Protein AF-A0A5S9M4T5-F1 (afdb_monomer_lite)

pLDDT: mean 75.07, std 22.17, range [24.72, 94.38]

Foldseek 3Di:
DWDWDDDDLEIETEEADPDDPVCRLVVVVVVVVVSVVVPRDYYHYDPYDPVCVVSVVVVVDDDDDPDDDDDDDPVPDDCDDDVNVVVVVVVVCCVPVPPPDDDDDADPDDPVVLVVVVVVVCVVCPPPPPPPPPDPDSDPVVRPPPDDPDDDDDDDDDDDDDDDD

InterPro domains:
  IPR024320 Phosphatidylglycerol lysyltransferase, C-terminal [PF09924] (2-136)
  IPR051211 Phosphatidylglycerol lysyltransferase [PTHR34697] (2-132)

Secondary structure (DSSP, 8-state):
---EEEETTEEEEESSPSS-GGGHHHHHHHHHHHHHHTT--EEEEES--STTHHHHHHTT-------------TTT--S-SGGGHHHHHHHHHHHHH-------PPSSPPHHHHHHHHHHHHHHHTTS---TTTS----GGGTT-SS---------SSPPPPPP-

Radius of gyration: 21.96 Å; chains: 1; bounding box: 51×38×66 Å

Sequence (165 aa):
MLQFGRIGRCVIVLGDPSGREASYPLVLEEFLQETEKAGYRVAFFYQVEREGMALYHDLGFHFFKLGEEAMVDLETFTLSGKKKNQIYELWRINLNEKATPFEMLEPPFSNELISTLKQISDSWLGKKKKKRIFARLFSRRLSSKSTDCDSKKRMNKGRSFPLYH

Organism: Bacillus safensis (NCBI:txid561879)

Structure (mmCIF, N/CA/C/O backbone):
data_AF-A0A5S9M4T5-F1
#
_entry.id   AF-A0A5S9M4T5-F1
#
loop_
_atom_site.group_PDB
_atom_site.id
_atom_site.type_symbol
_atom_site.label_atom_id
_atom_site.label_alt_id
_atom_site.label_comp_id
_atom_site.label_asym_id
_atom_site.label_entity_id
_atom_site.label_seq_id
_atom_site.pdbx_PDB_ins_code
_atom_site.Cartn_x
_atom_site.Cartn_y
_atom_site.Cartn_z
_atom_site.occupancy
_atom_site.B_iso_or_equiv
_atom_site.auth_seq_id
_atom_site.auth_comp_id
_atom_site.auth_asym_id
_atom_site.auth_atom_id
_atom_site.pdbx_PDB_model_num
ATOM 1 N N . MET A 1 1 ? -4.858 -8.564 9.162 1.00 88.19 1 MET A N 1
ATOM 2 C CA . MET A 1 1 ? -3.978 -7.534 9.772 1.00 88.19 1 MET A CA 1
ATOM 3 C C . MET A 1 1 ? -4.187 -6.224 9.030 1.00 88.19 1 MET A C 1
ATOM 5 O O . MET A 1 1 ? -4.249 -6.266 7.811 1.00 88.19 1 MET A O 1
ATOM 9 N N . LEU A 1 2 ? -4.265 -5.089 9.730 1.00 90.31 2 LEU A N 1
ATOM 10 C CA . LEU A 1 2 ? -4.389 -3.759 9.119 1.00 90.31 2 LEU A CA 1
ATOM 11 C C . LEU A 1 2 ? -3.129 -2.924 9.358 1.00 90.31 2 LEU A C 1
ATOM 13 O O . LEU A 1 2 ? -2.588 -2.908 10.465 1.00 90.31 2 LEU A O 1
ATOM 17 N N . GLN A 1 3 ? -2.676 -2.214 8.325 1.00 90.38 3 GLN A N 1
ATOM 18 C CA . GLN A 1 3 ? -1.604 -1.224 8.425 1.00 90.38 3 GLN A CA 1
ATOM 19 C C . GLN A 1 3 ? -2.230 0.166 8.421 1.00 90.38 3 GLN A C 1
ATOM 21 O O . GLN A 1 3 ? -2.948 0.514 7.492 1.00 90.38 3 GLN A O 1
ATOM 26 N N . PHE A 1 4 ? -1.971 0.971 9.449 1.00 90.81 4 PHE A N 1
ATOM 27 C CA . PHE A 1 4 ? -2.586 2.290 9.561 1.00 90.81 4 PHE A CA 1
ATOM 28 C C . PHE A 1 4 ? -1.655 3.324 10.196 1.00 90.81 4 PHE A C 1
ATOM 30 O O . PHE A 1 4 ? -0.710 3.008 10.922 1.00 90.81 4 PHE A O 1
ATOM 37 N N . GLY A 1 5 ? -1.939 4.591 9.914 1.00 89.00 5 GLY A N 1
ATOM 38 C CA . GLY A 1 5 ? -1.321 5.759 10.524 1.00 89.00 5 GLY A CA 1
ATOM 39 C C . GLY A 1 5 ? -2.377 6.729 11.041 1.00 89.00 5 GLY A C 1
ATOM 40 O O . GLY A 1 5 ? -3.555 6.622 10.720 1.00 89.00 5 GLY A O 1
ATOM 41 N N . ARG A 1 6 ? -1.958 7.707 11.847 1.00 89.50 6 ARG A N 1
ATOM 42 C CA . ARG A 1 6 ? -2.851 8.740 12.392 1.00 89.50 6 ARG A CA 1
ATOM 43 C C . ARG A 1 6 ? -2.399 10.135 11.990 1.00 89.50 6 ARG A C 1
ATOM 45 O O . ARG A 1 6 ? -1.205 10.439 12.045 1.00 89.50 6 ARG A O 1
ATOM 52 N N . ILE A 1 7 ? -3.359 10.987 11.650 1.00 85.75 7 ILE A N 1
ATOM 53 C CA . ILE A 1 7 ? -3.152 12.412 11.381 1.00 85.75 7 ILE A CA 1
ATOM 54 C C . ILE A 1 7 ? -4.254 13.189 12.106 1.00 85.75 7 ILE A C 1
ATOM 56 O O . ILE A 1 7 ? -5.426 13.114 11.748 1.00 85.75 7 ILE A O 1
ATOM 60 N N . GLY A 1 8 ? -3.886 13.924 13.160 1.00 88.12 8 GLY A N 1
ATOM 61 C CA . GLY A 1 8 ? -4.861 14.608 14.014 1.00 88.12 8 GLY A CA 1
ATOM 62 C C . GLY A 1 8 ? -5.835 13.618 14.664 1.00 88.12 8 GLY A C 1
ATOM 63 O O . GLY A 1 8 ? -5.402 12.721 15.387 1.00 88.12 8 GLY A O 1
ATOM 64 N N . ARG A 1 9 ? -7.136 13.790 14.395 1.00 88.88 9 ARG A N 1
ATOM 65 C CA . ARG A 1 9 ? -8.224 12.897 14.844 1.00 88.88 9 ARG A CA 1
ATOM 66 C C . ARG A 1 9 ? -8.667 11.883 13.782 1.00 88.88 9 ARG A C 1
ATOM 68 O O . ARG A 1 9 ? -9.681 11.218 13.980 1.00 88.88 9 ARG A O 1
ATOM 75 N N . CYS A 1 10 ? -7.930 11.776 12.681 1.00 89.56 10 CYS A N 1
ATOM 76 C CA . CYS A 1 10 ? -8.217 10.840 11.603 1.00 89.56 10 CYS A CA 1
ATOM 77 C C . CYS A 1 10 ? -7.229 9.674 11.635 1.00 89.56 10 CYS A C 1
ATOM 79 O O . CYS A 1 10 ? -6.031 9.861 11.891 1.00 89.56 10 CYS A O 1
ATOM 81 N N . VAL A 1 11 ? -7.732 8.488 11.321 1.00 92.94 11 VAL A N 1
ATOM 82 C CA . VAL A 1 11 ? -6.945 7.277 11.109 1.00 92.94 11 VAL A CA 1
ATOM 83 C C . VAL A 1 11 ? -6.980 6.940 9.625 1.00 92.94 11 VAL A C 1
ATOM 85 O O . VAL A 1 11 ? -8.031 6.994 8.998 1.00 92.94 11 VAL A O 1
ATOM 88 N N . ILE A 1 12 ? -5.820 6.649 9.048 1.00 91.88 12 ILE A N 1
ATOM 89 C CA . ILE A 1 12 ? -5.664 6.314 7.633 1.00 91.88 12 ILE A CA 1
ATOM 90 C C . ILE A 1 12 ? -5.115 4.899 7.557 1.00 91.88 12 ILE A C 1
ATOM 92 O O . ILE A 1 12 ? -3.994 4.650 8.000 1.00 91.88 12 ILE A O 1
ATOM 96 N N . VAL A 1 13 ? -5.908 3.995 7.007 1.00 91.75 13 VAL A N 1
ATOM 97 C CA . VAL A 1 13 ? -5.564 2.610 6.713 1.00 91.75 13 VAL A CA 1
ATOM 98 C C . VAL A 1 13 ? -4.987 2.535 5.302 1.00 91.75 13 VAL A C 1
ATOM 100 O O . VAL A 1 13 ? -5.490 3.183 4.383 1.00 91.75 13 VAL A O 1
ATOM 103 N N . LEU A 1 14 ? -3.901 1.782 5.146 1.00 90.62 14 LEU A N 1
ATOM 104 C CA . LEU A 1 14 ? -3.223 1.559 3.876 1.00 90.62 14 LEU A CA 1
ATOM 105 C C . LEU A 1 14 ? -3.650 0.205 3.298 1.00 90.62 14 LEU A C 1
ATOM 107 O O . LEU A 1 14 ? -3.226 -0.830 3.811 1.00 90.62 14 LEU A O 1
ATOM 111 N N . GLY A 1 15 ? -4.434 0.256 2.226 1.00 89.81 15 GLY A N 1
ATOM 112 C CA . GLY A 1 15 ? -4.933 -0.889 1.475 1.00 89.81 15 GLY A CA 1
ATOM 113 C C . GLY A 1 15 ? -5.978 -1.724 2.209 1.00 89.81 15 GLY A C 1
ATOM 114 O O . GLY A 1 15 ? -6.481 -1.354 3.278 1.00 89.81 15 GLY A O 1
ATOM 115 N N . ASP A 1 16 ? -6.269 -2.871 1.607 1.00 91.38 16 ASP A N 1
ATOM 116 C CA . ASP A 1 16 ? -7.099 -3.932 2.165 1.00 91.38 16 ASP A CA 1
ATOM 117 C C . ASP A 1 16 ? -6.399 -4.671 3.326 1.00 91.38 16 ASP A C 1
ATOM 119 O O . ASP A 1 16 ? -5.166 -4.627 3.475 1.00 91.38 16 ASP A O 1
ATOM 123 N N . PRO A 1 17 ? -7.157 -5.364 4.200 1.00 92.62 17 PRO A N 1
ATOM 124 C CA . PRO A 1 17 ? -6.561 -6.181 5.243 1.00 92.62 17 PRO A CA 1
ATOM 125 C C . PRO A 1 17 ? -5.660 -7.260 4.640 1.00 92.62 17 PRO A C 1
ATOM 127 O O . PRO A 1 17 ? -6.020 -7.943 3.698 1.00 92.62 17 PRO A O 1
ATOM 130 N N . SER A 1 18 ? -4.492 -7.493 5.233 1.00 90.56 18 SER A N 1
ATOM 131 C CA . SER A 1 18 ? -3.631 -8.606 4.817 1.00 90.56 18 SER A CA 1
ATOM 132 C C . SER A 1 18 ? -3.989 -9.880 5.589 1.00 90.56 18 SER A C 1
ATOM 134 O O . SER A 1 18 ? -4.115 -9.842 6.822 1.00 90.56 18 SER A O 1
ATOM 136 N N . GLY A 1 19 ? -4.095 -11.015 4.897 1.00 91.44 19 GLY A N 1
ATOM 137 C CA . GLY A 1 19 ? -4.385 -12.328 5.484 1.00 91.44 19 GLY A CA 1
ATOM 138 C C . GLY A 1 19 ? -5.552 -13.030 4.791 1.00 91.44 19 GLY A C 1
ATOM 139 O O . GLY A 1 19 ? -5.812 -12.779 3.620 1.00 91.44 19 GLY A O 1
ATOM 140 N N . ARG A 1 20 ? -6.258 -13.904 5.520 1.00 92.69 20 ARG A N 1
ATOM 141 C CA . ARG A 1 20 ? -7.416 -14.644 4.994 1.00 92.69 20 ARG A CA 1
ATOM 142 C C . ARG A 1 20 ? -8.604 -13.710 4.758 1.00 92.69 20 ARG A C 1
ATOM 144 O O . ARG A 1 20 ? -9.078 -13.099 5.714 1.00 92.69 20 ARG A O 1
ATOM 151 N N . GLU A 1 21 ? -9.115 -13.687 3.530 1.00 90.88 21 GLU A N 1
ATOM 152 C CA . GLU A 1 21 ? -10.263 -12.865 3.108 1.00 90.88 21 GLU A CA 1
ATOM 153 C C . GLU A 1 21 ? -11.519 -13.104 3.950 1.00 90.88 21 GLU A C 1
ATOM 155 O O . GLU A 1 21 ? -12.197 -12.161 4.344 1.00 90.88 21 GLU A O 1
ATOM 160 N N . ALA A 1 22 ? -11.768 -14.356 4.349 1.00 93.38 22 ALA A N 1
ATOM 161 C CA . ALA A 1 22 ? -12.889 -14.711 5.223 1.00 93.38 22 ALA A CA 1
ATOM 162 C C . ALA A 1 22 ? -12.876 -13.979 6.582 1.00 93.38 22 ALA A C 1
ATOM 164 O O . ALA A 1 22 ? -13.897 -13.910 7.258 1.00 93.38 22 ALA A O 1
ATOM 165 N N . SER A 1 23 ? -11.726 -13.449 7.006 1.00 94.00 23 SER A N 1
ATOM 166 C CA . SER A 1 23 ? -11.584 -12.690 8.251 1.00 94.00 23 SER A CA 1
ATOM 167 C C . SER A 1 23 ? -11.684 -11.174 8.056 1.00 94.00 23 SER A C 1
ATOM 169 O O . SER A 1 23 ? -11.631 -10.447 9.044 1.00 94.00 23 SER A O 1
ATOM 171 N N . TYR A 1 24 ? -11.793 -10.673 6.822 1.00 93.56 24 TYR A N 1
ATOM 172 C CA . TYR A 1 24 ? -11.786 -9.232 6.551 1.00 93.56 24 TYR A CA 1
ATOM 173 C C . TYR A 1 24 ? -12.962 -8.495 7.199 1.00 93.56 24 TYR A C 1
ATOM 175 O O . TYR A 1 24 ? -12.686 -7.485 7.846 1.00 93.56 24 TYR A O 1
ATOM 183 N N . PRO A 1 25 ? -14.219 -8.986 7.129 1.00 93.19 25 PRO A N 1
ATOM 184 C CA . PRO A 1 25 ? -15.347 -8.292 7.752 1.00 93.19 25 PRO A CA 1
ATOM 185 C C . PRO A 1 25 ? -15.144 -8.088 9.252 1.00 93.19 25 PRO A C 1
ATOM 187 O O . PRO A 1 25 ? -15.188 -6.961 9.736 1.00 93.19 25 PRO A O 1
ATOM 190 N N . LEU A 1 26 ? -14.778 -9.163 9.958 1.00 93.75 26 LEU A N 1
ATOM 191 C CA . LEU A 1 26 ? -14.514 -9.129 11.394 1.00 93.75 26 LEU A CA 1
ATOM 192 C C . LEU A 1 26 ? -13.400 -8.134 11.745 1.00 93.75 26 LEU A C 1
ATOM 194 O O . LEU A 1 26 ? -13.552 -7.312 12.641 1.00 93.75 26 LEU A O 1
ATOM 198 N N . VAL A 1 27 ? -12.280 -8.178 11.016 1.00 94.38 27 VAL A N 1
ATOM 199 C CA . VAL A 1 27 ? -11.130 -7.301 11.283 1.00 94.38 27 VAL A CA 1
ATOM 200 C C . VAL A 1 27 ? -11.472 -5.829 11.043 1.00 94.38 27 VAL A C 1
ATOM 202 O O . VAL A 1 27 ? -10.980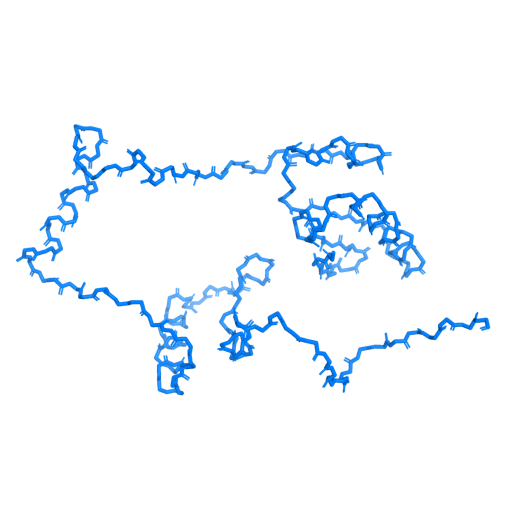 -4.967 11.770 1.00 94.38 27 VAL A O 1
ATOM 205 N N . LEU A 1 28 ? -12.280 -5.526 10.025 1.00 93.31 28 LEU A N 1
ATOM 206 C CA . LEU A 1 28 ? -12.719 -4.160 9.749 1.00 93.31 28 LEU A CA 1
ATOM 207 C C . LEU A 1 28 ? -13.688 -3.660 10.823 1.00 93.31 28 LEU A C 1
ATOM 209 O O . LEU A 1 28 ? -13.497 -2.554 11.324 1.00 93.31 28 LEU A O 1
ATOM 213 N N . GLU A 1 29 ? -14.668 -4.471 11.221 1.00 92.75 29 GLU A N 1
ATOM 214 C CA . GLU A 1 29 ? -15.610 -4.130 12.291 1.00 92.75 29 GLU A CA 1
ATOM 215 C C . GLU A 1 29 ? -14.893 -3.869 13.619 1.00 92.75 29 GLU A C 1
ATOM 217 O O . GLU A 1 29 ? -15.063 -2.803 14.215 1.00 92.75 29 GLU A O 1
ATOM 222 N N . GLU A 1 30 ? -14.034 -4.797 14.051 1.00 93.62 30 GLU A N 1
ATOM 223 C CA . GLU A 1 30 ? -13.236 -4.646 15.271 1.00 93.62 30 GLU A CA 1
ATOM 224 C C . GLU A 1 30 ? -12.382 -3.375 15.213 1.00 93.62 30 GLU A C 1
ATOM 226 O O . GLU A 1 30 ? -12.316 -2.603 16.170 1.00 93.62 30 GLU A O 1
ATOM 231 N N . PHE A 1 31 ? -11.754 -3.103 14.068 1.00 93.31 31 PHE A N 1
ATOM 232 C CA . PHE A 1 31 ? -10.921 -1.920 13.904 1.00 93.31 31 PHE A CA 1
ATOM 233 C C . PHE A 1 31 ? -11.709 -0.612 14.000 1.00 93.31 31 PHE A C 1
ATOM 235 O O . PHE A 1 31 ? -11.230 0.346 14.617 1.00 93.31 31 PHE A O 1
ATOM 242 N N . LEU A 1 32 ? -12.901 -0.547 13.405 1.00 92.38 32 LEU A N 1
ATOM 243 C CA . LEU A 1 32 ? -13.758 0.636 13.481 1.00 92.38 32 LEU A CA 1
ATOM 244 C C . LEU A 1 32 ? -14.234 0.878 14.914 1.00 92.38 32 LEU A C 1
ATOM 246 O O . LEU A 1 32 ? -14.119 2.004 15.400 1.00 92.38 32 LEU A O 1
ATOM 250 N N . GLN A 1 33 ? -14.649 -0.176 15.619 1.00 92.75 33 GLN A N 1
ATOM 251 C CA . GLN A 1 33 ? -15.040 -0.089 17.028 1.00 92.75 33 GLN A CA 1
ATOM 252 C C . GLN A 1 33 ? -13.888 0.405 17.910 1.00 92.75 33 GLN A C 1
ATOM 254 O O . GLN A 1 33 ? -14.071 1.297 18.737 1.00 92.75 33 GLN A O 1
ATOM 259 N N . GLU A 1 34 ? -12.679 -0.129 17.735 1.00 92.50 34 GLU A N 1
ATOM 260 C CA . GLU A 1 34 ? -11.511 0.310 18.508 1.00 92.50 34 GLU A CA 1
ATOM 261 C C . GLU A 1 34 ? -11.095 1.749 18.166 1.00 92.50 34 GLU A C 1
ATOM 263 O O . GLU A 1 34 ? -10.672 2.512 19.039 1.00 92.50 34 GLU A O 1
ATOM 268 N N . THR A 1 35 ? -11.257 2.157 16.906 1.00 91.69 35 THR A N 1
ATOM 269 C CA . THR A 1 35 ? -10.994 3.530 16.454 1.00 91.69 35 THR A CA 1
ATOM 270 C C . THR A 1 35 ? -11.967 4.521 17.096 1.00 91.69 35 THR A C 1
ATOM 272 O O . THR A 1 35 ? -11.546 5.583 17.567 1.00 91.69 35 THR A O 1
ATOM 275 N N . GLU A 1 36 ? -13.246 4.154 17.174 1.00 90.25 36 GLU A N 1
ATOM 276 C CA . GLU A 1 36 ? -14.287 4.940 17.833 1.00 90.25 36 GLU A CA 1
ATOM 277 C C . GLU A 1 36 ? -14.051 5.035 19.347 1.00 90.25 36 GLU A C 1
ATOM 279 O O . GLU A 1 36 ? -13.997 6.141 19.891 1.00 90.25 36 GLU A O 1
ATOM 284 N N . LYS A 1 37 ? -13.799 3.904 20.023 1.00 93.06 37 LYS A N 1
ATOM 285 C CA . LYS A 1 37 ? -13.470 3.864 21.463 1.00 93.06 37 LYS A CA 1
ATOM 286 C C . LYS A 1 37 ? -12.253 4.722 21.805 1.00 93.06 37 LYS A C 1
ATOM 288 O O . LYS A 1 37 ? -12.207 5.352 22.860 1.00 93.06 37 LYS A O 1
ATOM 293 N N . ALA A 1 38 ? -11.267 4.779 20.912 1.00 91.62 38 ALA A N 1
ATOM 294 C CA . ALA A 1 38 ? -10.079 5.611 21.074 1.00 91.62 38 ALA A CA 1
ATOM 295 C C . ALA A 1 38 ? -10.323 7.116 20.810 1.00 91.62 38 ALA A C 1
ATOM 297 O O . ALA A 1 38 ? -9.401 7.921 20.971 1.00 91.62 38 ALA A O 1
ATOM 298 N N . GLY A 1 39 ? -11.540 7.518 20.427 1.00 90.00 39 GLY A N 1
ATOM 299 C CA . GLY A 1 39 ? -11.939 8.913 20.228 1.00 90.00 39 GLY A CA 1
ATOM 300 C C . GLY A 1 39 ? -11.510 9.515 18.887 1.00 90.00 39 GLY A C 1
ATOM 301 O O . GLY A 1 39 ? -11.472 10.746 18.741 1.00 90.00 39 GLY A O 1
ATOM 302 N N . TYR A 1 40 ? -11.159 8.682 17.905 1.00 91.38 40 TYR A N 1
ATOM 303 C CA . TYR A 1 40 ? -10.926 9.140 16.537 1.00 91.38 40 TYR A CA 1
ATOM 304 C C . TYR A 1 40 ? -12.259 9.345 15.816 1.00 91.38 40 TYR A C 1
ATOM 306 O O . TYR A 1 40 ? -13.238 8.656 16.072 1.00 91.38 40 TYR A O 1
ATOM 314 N N . ARG A 1 41 ? -12.304 10.337 14.923 1.00 77.56 41 ARG A N 1
ATOM 315 C CA . ARG A 1 41 ? -13.558 10.774 14.289 1.00 77.56 41 ARG A CA 1
ATOM 316 C C . ARG A 1 41 ? -13.795 10.174 12.912 1.00 77.56 41 ARG A C 1
ATOM 318 O O . ARG A 1 41 ? -14.931 10.160 12.464 1.00 77.56 41 ARG A O 1
ATOM 325 N N . VAL A 1 42 ? -12.728 9.784 12.216 1.00 75.75 42 VAL A N 1
ATOM 326 C CA . VAL A 1 42 ? -12.809 9.328 10.826 1.00 75.75 42 VAL A CA 1
ATOM 327 C C . VAL A 1 42 ? -11.738 8.277 10.564 1.00 75.75 42 VAL A C 1
ATOM 329 O O . VAL A 1 42 ? -10.556 8.529 10.824 1.00 75.75 42 VAL A O 1
ATOM 332 N N . ALA A 1 43 ? -12.148 7.133 10.023 1.00 81.25 43 ALA A N 1
ATOM 333 C CA . ALA A 1 43 ? -11.262 6.179 9.373 1.00 81.25 43 ALA A CA 1
ATOM 334 C C . ALA A 1 43 ? -11.292 6.428 7.857 1.00 81.25 43 ALA A C 1
ATOM 336 O O . ALA A 1 43 ? -12.354 6.643 7.288 1.00 81.25 43 ALA A O 1
ATOM 337 N N . PHE A 1 44 ? -10.135 6.426 7.203 1.00 87.88 44 PHE A N 1
ATOM 338 C CA . PHE A 1 44 ? -10.014 6.476 5.746 1.00 87.88 44 PHE A CA 1
ATOM 339 C C . PHE A 1 44 ? -9.246 5.255 5.272 1.00 87.88 44 PHE A C 1
ATOM 341 O O . PHE A 1 44 ? -8.180 4.973 5.811 1.00 87.88 44 PHE A O 1
ATOM 348 N N . PHE A 1 45 ? -9.738 4.586 4.237 1.00 91.00 45 PHE A N 1
ATOM 349 C CA . PHE A 1 45 ? -9.026 3.496 3.580 1.00 91.00 45 PHE A CA 1
ATOM 350 C C . PHE A 1 45 ? -8.437 4.014 2.267 1.00 91.00 45 PHE A C 1
ATOM 352 O O . PHE A 1 45 ? -9.147 4.571 1.431 1.00 91.00 45 PHE A O 1
ATOM 359 N N . TYR A 1 46 ? -7.118 3.913 2.121 1.00 90.19 46 TYR A N 1
ATOM 360 C CA . TYR A 1 46 ? -6.383 4.412 0.961 1.00 90.19 46 TYR A CA 1
ATOM 361 C C . TYR A 1 46 ? -5.906 3.250 0.095 1.00 90.19 46 TYR A C 1
ATOM 363 O O . TYR A 1 46 ? -5.299 2.338 0.639 1.00 90.19 46 TYR A O 1
ATOM 371 N N . GLN A 1 47 ? -6.099 3.329 -1.229 1.00 89.00 47 GLN A N 1
ATOM 372 C CA . GLN A 1 47 ? -5.737 2.261 -2.182 1.00 89.00 47 GLN A CA 1
ATOM 373 C C . GLN A 1 47 ? -6.416 0.915 -1.877 1.00 89.00 47 GLN A C 1
ATOM 375 O O . GLN A 1 47 ? -5.748 -0.107 -1.805 1.00 89.00 47 GLN A O 1
ATOM 380 N N . VAL A 1 48 ? -7.736 0.928 -1.677 1.00 90.38 48 VAL A N 1
ATOM 381 C CA . VAL A 1 48 ? -8.521 -0.317 -1.638 1.00 90.38 48 VAL A CA 1
ATOM 382 C C . VAL A 1 48 ? -8.789 -0.827 -3.048 1.00 90.38 48 VAL A C 1
ATOM 384 O O . VAL A 1 48 ? -9.012 -0.033 -3.971 1.00 90.38 48 VAL A O 1
ATOM 387 N N . GLU A 1 49 ? -8.775 -2.143 -3.195 1.00 88.62 49 GLU A N 1
ATOM 388 C CA . GLU A 1 49 ? -9.071 -2.842 -4.438 1.00 88.62 49 GLU A CA 1
ATOM 389 C C . GLU A 1 49 ? -10.581 -2.862 -4.731 1.00 88.62 49 GLU A C 1
ATOM 391 O O . GLU A 1 49 ? -11.429 -2.564 -3.881 1.00 88.62 49 GLU A O 1
ATOM 396 N N . ARG A 1 50 ? -10.946 -3.165 -5.982 1.00 87.75 50 ARG A N 1
ATOM 397 C CA . ARG A 1 50 ? -12.353 -3.140 -6.415 1.00 87.75 50 ARG A CA 1
ATOM 398 C C . ARG A 1 50 ? -13.140 -4.284 -5.779 1.00 87.75 50 ARG A C 1
ATOM 400 O O . ARG A 1 50 ? -14.313 -4.128 -5.451 1.00 87.75 50 ARG A O 1
ATOM 407 N N . GLU A 1 51 ? -12.479 -5.413 -5.611 1.00 87.38 51 GLU A N 1
ATOM 408 C CA . GLU A 1 51 ? -12.978 -6.681 -5.106 1.00 87.38 51 GLU A CA 1
ATOM 409 C C . GLU A 1 51 ? -13.514 -6.528 -3.673 1.00 87.38 51 GLU A C 1
ATOM 411 O O . GLU A 1 51 ? -14.549 -7.097 -3.332 1.00 87.38 51 GLU A O 1
ATOM 416 N N . GLY A 1 52 ? -12.874 -5.678 -2.861 1.00 83.88 52 GLY A N 1
ATOM 417 C CA . GLY A 1 52 ? -13.286 -5.373 -1.490 1.00 83.88 52 GLY A CA 1
ATOM 418 C C . GLY A 1 52 ? -14.401 -4.329 -1.359 1.00 83.88 52 GLY A C 1
ATOM 419 O O . GLY A 1 52 ? -14.928 -4.144 -0.264 1.00 83.88 52 GLY A O 1
ATOM 420 N N . MET A 1 53 ? -14.805 -3.634 -2.433 1.00 89.69 53 MET A N 1
ATOM 421 C CA . MET A 1 53 ? -15.701 -2.466 -2.332 1.00 89.69 53 MET A CA 1
ATOM 422 C C . MET A 1 53 ? -17.061 -2.772 -1.701 1.00 89.69 53 MET A C 1
ATOM 424 O O . MET A 1 53 ? -17.580 -1.934 -0.967 1.00 89.69 53 MET A O 1
ATOM 428 N N . ALA A 1 54 ? -17.637 -3.950 -1.950 1.00 91.00 54 ALA A N 1
ATOM 429 C CA . ALA A 1 54 ? -18.920 -4.324 -1.350 1.00 91.00 54 ALA A CA 1
ATOM 430 C C . ALA A 1 54 ? -18.848 -4.298 0.187 1.00 91.00 54 ALA A C 1
ATOM 432 O O . ALA A 1 54 ? -19.694 -3.700 0.842 1.00 91.00 54 ALA A O 1
ATOM 433 N N . LEU A 1 55 ? -17.762 -4.834 0.747 1.00 91.12 55 LEU A N 1
ATOM 434 C CA . LEU A 1 55 ? -17.545 -4.891 2.189 1.00 91.12 55 LEU A CA 1
ATOM 435 C C . LEU A 1 55 ? -17.470 -3.497 2.823 1.00 91.12 55 LEU A C 1
ATOM 437 O O . LEU A 1 55 ? -18.059 -3.236 3.867 1.00 91.12 55 LEU A O 1
ATOM 441 N N . TYR A 1 56 ? -16.757 -2.575 2.181 1.00 92.62 56 TYR A N 1
ATOM 442 C CA . TYR A 1 56 ? -16.650 -1.198 2.658 1.00 92.62 56 TYR A CA 1
ATOM 443 C C . TYR A 1 56 ? -17.961 -0.419 2.494 1.00 92.62 56 TYR A C 1
ATOM 445 O O . TYR A 1 56 ? -18.279 0.426 3.331 1.00 92.62 56 TYR A O 1
ATOM 453 N N . HIS A 1 57 ? -18.728 -0.701 1.440 1.00 92.38 57 HIS A N 1
ATOM 454 C CA . HIS A 1 57 ? -20.038 -0.093 1.230 1.00 92.38 57 HIS A CA 1
ATOM 455 C C . HIS A 1 57 ? -21.012 -0.468 2.355 1.00 92.38 57 HIS A C 1
ATOM 457 O O . HIS A 1 57 ? -21.684 0.410 2.894 1.00 92.38 57 HIS A O 1
ATOM 463 N N . ASP A 1 58 ? -21.027 -1.739 2.762 1.00 91.75 58 ASP A N 1
ATOM 464 C CA . ASP A 1 58 ? -21.869 -2.229 3.861 1.00 91.75 58 ASP A CA 1
ATOM 465 C C . ASP A 1 58 ? -21.507 -1.576 5.207 1.00 91.75 58 ASP A C 1
ATOM 467 O O . ASP A 1 58 ? -22.369 -1.360 6.057 1.00 91.75 58 ASP A O 1
ATOM 471 N N . LEU A 1 59 ? -20.244 -1.168 5.369 1.00 90.25 59 LEU A N 1
ATOM 472 C CA . LEU A 1 59 ? -19.746 -0.401 6.516 1.00 90.25 59 LEU A CA 1
ATOM 473 C C . LEU A 1 59 ? -19.998 1.118 6.406 1.00 90.25 59 LEU A C 1
ATOM 475 O O . LEU A 1 59 ? -19.552 1.883 7.262 1.00 90.25 59 LEU A O 1
ATOM 479 N N . GLY A 1 60 ? -20.700 1.575 5.365 1.00 90.44 60 GLY A N 1
ATOM 480 C CA . GLY A 1 60 ? -21.080 2.976 5.172 1.00 90.44 60 GLY A CA 1
ATOM 481 C C . GLY A 1 60 ? -19.998 3.863 4.550 1.00 90.44 60 GLY A C 1
ATOM 482 O O . GLY A 1 60 ? -20.092 5.090 4.637 1.00 90.44 60 GLY A O 1
ATOM 483 N N . PHE A 1 61 ? -18.964 3.286 3.928 1.00 91.94 61 PHE A N 1
ATOM 484 C CA . PHE A 1 61 ? -17.933 4.068 3.244 1.00 91.94 61 PHE A CA 1
ATOM 485 C C . PHE A 1 61 ? -18.368 4.527 1.852 1.00 91.94 61 PHE A C 1
ATOM 487 O O . PHE A 1 61 ? -19.026 3.817 1.093 1.00 91.94 61 PHE A O 1
ATOM 494 N N . HIS A 1 62 ? -17.906 5.723 1.490 1.00 91.25 62 HIS A N 1
ATOM 495 C CA . HIS A 1 62 ? -17.994 6.254 0.135 1.00 91.25 62 HIS A CA 1
ATOM 496 C C . HIS A 1 62 ? -16.638 6.165 -0.566 1.00 91.25 62 HIS A C 1
ATOM 498 O O . HIS A 1 62 ? -15.591 6.381 0.049 1.00 91.25 62 HIS A O 1
ATOM 504 N N . PHE A 1 63 ? -16.661 5.903 -1.872 1.00 91.69 63 PHE A N 1
ATOM 505 C CA . PHE A 1 63 ? -15.454 5.707 -2.672 1.00 91.69 63 PHE A CA 1
ATOM 506 C C . PHE A 1 63 ? -15.147 6.915 -3.547 1.00 91.69 63 PHE A C 1
ATOM 508 O O . PHE A 1 63 ? -16.037 7.554 -4.107 1.00 91.69 63 PHE A O 1
ATOM 515 N N . PHE A 1 64 ? -13.854 7.171 -3.727 1.00 90.31 64 PHE A N 1
ATOM 516 C CA . PHE A 1 64 ? -13.341 8.104 -4.720 1.00 90.31 64 PHE A CA 1
ATOM 517 C C . PHE A 1 64 ? -12.208 7.435 -5.502 1.00 90.31 64 PHE A C 1
ATOM 519 O O . PHE A 1 64 ? -11.277 6.888 -4.909 1.00 90.31 64 PHE A O 1
ATOM 526 N N . LYS A 1 65 ? -12.273 7.476 -6.839 1.00 89.44 65 LYS A N 1
ATOM 527 C CA . LYS A 1 65 ? -11.251 6.872 -7.703 1.00 89.44 65 LYS A CA 1
ATOM 528 C C . LYS A 1 65 ? -9.964 7.701 -7.651 1.00 89.44 65 LYS A C 1
ATOM 530 O O . LYS A 1 65 ? -9.924 8.815 -8.163 1.00 89.44 65 LYS A O 1
ATOM 535 N N . LEU A 1 66 ? -8.909 7.138 -7.059 1.00 87.38 66 LEU A N 1
ATOM 536 C CA . LEU A 1 66 ? -7.597 7.790 -6.940 1.00 87.38 66 LEU A CA 1
ATOM 537 C C . LEU A 1 66 ? -6.739 7.658 -8.206 1.00 87.38 66 LEU A C 1
ATOM 539 O O . LEU A 1 66 ? -5.981 8.570 -8.529 1.00 87.38 66 LEU A O 1
ATOM 543 N N . GLY A 1 67 ? -6.841 6.526 -8.903 1.00 88.00 67 GLY A N 1
ATOM 544 C CA . GLY A 1 67 ? -6.022 6.195 -10.065 1.00 88.00 67 GLY A CA 1
ATOM 545 C C . GLY A 1 67 ? -6.188 4.733 -10.469 1.00 88.00 67 GLY A C 1
ATOM 546 O O . GLY A 1 67 ? -7.076 4.047 -9.964 1.00 88.00 67 GLY A O 1
ATOM 547 N N . GLU A 1 68 ? -5.340 4.284 -11.386 1.00 88.00 68 GLU A N 1
ATOM 548 C CA . GLU A 1 68 ? -5.233 2.889 -11.818 1.00 88.00 68 GLU A CA 1
ATOM 549 C C . GLU A 1 68 ? -3.772 2.452 -11.696 1.00 88.00 68 GLU A C 1
ATOM 551 O O . GLU A 1 68 ? -2.860 3.258 -11.910 1.00 88.00 68 GLU A O 1
ATOM 556 N N . GLU A 1 69 ? -3.551 1.190 -11.341 1.00 85.94 69 GLU A N 1
ATOM 557 C CA . GLU A 1 69 ? -2.219 0.596 -11.315 1.00 85.94 69 GLU A CA 1
ATOM 558 C C . GLU A 1 69 ? -1.901 -0.040 -12.668 1.00 85.94 69 GLU A C 1
ATOM 560 O O . GLU A 1 69 ? -2.731 -0.719 -13.274 1.00 85.94 69 GLU A O 1
ATOM 565 N N . ALA A 1 70 ? -0.685 0.190 -13.162 1.00 86.00 70 ALA A N 1
ATOM 566 C CA . ALA A 1 70 ? -0.225 -0.423 -14.397 1.00 86.00 70 ALA A CA 1
ATOM 567 C C . ALA A 1 70 ? 0.243 -1.855 -14.111 1.00 86.00 70 ALA A C 1
ATOM 569 O O . ALA A 1 70 ? 1.356 -2.063 -13.629 1.00 86.00 70 ALA A O 1
ATOM 570 N N . MET A 1 71 ? -0.602 -2.837 -14.423 1.00 86.56 71 MET A N 1
ATOM 571 C CA . MET A 1 71 ? -0.239 -4.252 -14.362 1.00 86.56 71 MET A CA 1
ATOM 572 C C . MET A 1 71 ? 0.380 -4.710 -15.684 1.00 86.56 71 MET A C 1
ATOM 574 O O . MET A 1 71 ? -0.127 -4.407 -16.766 1.00 86.56 71 MET A O 1
ATOM 578 N N . VAL A 1 72 ? 1.489 -5.443 -15.593 1.00 87.06 72 VAL A N 1
ATOM 579 C CA . VAL A 1 72 ? 2.182 -6.032 -16.743 1.00 87.06 72 VAL A CA 1
ATOM 580 C C . VAL A 1 72 ? 2.195 -7.540 -16.560 1.00 87.06 72 VAL A C 1
ATOM 582 O O . VAL A 1 72 ? 2.807 -8.041 -15.622 1.00 87.06 72 VAL A O 1
ATOM 585 N N . ASP A 1 73 ? 1.531 -8.253 -17.464 1.00 88.12 73 ASP A N 1
ATOM 586 C CA . ASP A 1 73 ? 1.581 -9.710 -17.518 1.00 88.12 73 ASP A CA 1
ATOM 587 C C . ASP A 1 73 ? 2.948 -10.168 -18.042 1.00 88.12 73 ASP A C 1
ATOM 589 O O . ASP A 1 73 ? 3.320 -9.872 -19.178 1.00 88.12 73 ASP A O 1
ATOM 593 N N . LEU A 1 74 ? 3.699 -10.873 -17.196 1.00 88.56 74 LEU A N 1
ATOM 594 C CA . LEU A 1 74 ? 5.050 -11.336 -17.499 1.00 88.56 74 LEU A CA 1
ATOM 595 C C . LEU A 1 74 ? 5.078 -12.521 -18.474 1.00 88.56 74 LEU A C 1
ATOM 597 O O . LEU A 1 74 ? 6.097 -12.708 -19.134 1.00 88.56 74 LEU A O 1
ATOM 601 N N . GLU A 1 75 ? 3.990 -13.288 -18.606 1.00 91.25 75 GLU A N 1
ATOM 602 C CA . GLU A 1 75 ? 3.922 -14.426 -19.535 1.00 91.25 75 GLU A CA 1
ATOM 603 C C . GLU A 1 75 ? 3.820 -13.952 -20.987 1.00 91.25 75 GLU A C 1
ATOM 605 O O . GLU A 1 75 ? 4.428 -14.522 -21.894 1.00 91.25 75 GLU A O 1
ATOM 610 N N . THR A 1 76 ? 3.090 -12.859 -21.210 1.00 86.88 76 THR A N 1
ATOM 611 C CA . THR A 1 76 ? 2.922 -12.257 -22.539 1.00 86.88 76 THR A CA 1
ATOM 612 C C . THR A 1 76 ? 3.879 -11.092 -22.802 1.00 86.88 76 THR A C 1
ATOM 614 O O . THR A 1 76 ? 3.978 -10.588 -23.930 1.00 86.88 76 THR A O 1
ATOM 617 N N . PHE A 1 77 ? 4.621 -10.637 -21.789 1.00 84.88 77 PHE A N 1
ATOM 618 C CA . PHE A 1 77 ? 5.556 -9.533 -21.940 1.00 84.88 77 PHE A CA 1
ATOM 619 C C . PHE A 1 77 ? 6.774 -9.930 -22.782 1.00 84.88 77 PHE A C 1
ATOM 621 O O . PHE A 1 77 ? 7.649 -10.679 -22.365 1.00 84.88 77 PHE A O 1
ATOM 628 N N . THR A 1 78 ? 6.893 -9.312 -23.957 1.00 81.69 78 THR A N 1
ATOM 629 C CA . THR A 1 78 ? 8.122 -9.327 -24.763 1.00 81.69 78 THR A CA 1
ATOM 630 C C . THR A 1 78 ? 8.662 -7.918 -24.994 1.00 81.69 78 THR A C 1
ATOM 632 O O . THR A 1 78 ? 7.891 -6.951 -25.055 1.00 81.69 78 THR A O 1
ATOM 635 N N . LEU A 1 79 ? 9.987 -7.804 -25.123 1.00 77.56 79 LEU A N 1
ATOM 636 C CA . LEU A 1 79 ? 10.685 -6.592 -25.565 1.00 77.56 79 LEU A CA 1
ATOM 637 C C . LEU A 1 79 ? 10.657 -6.438 -27.094 1.00 77.56 79 LEU A C 1
ATOM 639 O O . LEU A 1 79 ? 10.909 -5.354 -27.605 1.00 77.56 79 LEU A O 1
ATOM 643 N N . SER A 1 80 ? 10.343 -7.499 -27.837 1.00 69.44 80 SER A N 1
ATOM 644 C CA . SER A 1 80 ? 10.296 -7.476 -29.297 1.00 69.44 80 SER A CA 1
ATOM 645 C C . SER A 1 80 ? 8.925 -7.019 -29.807 1.00 69.44 80 SER A C 1
ATOM 647 O O . SER A 1 80 ? 7.888 -7.458 -29.320 1.00 69.44 80 SER A O 1
ATOM 649 N N . GLY A 1 81 ? 8.906 -6.163 -30.832 1.00 67.94 81 GLY A N 1
ATOM 650 C CA . GLY A 1 81 ? 7.686 -5.799 -31.561 1.00 67.94 81 GLY A CA 1
ATOM 651 C C . GLY A 1 81 ? 7.453 -4.293 -31.703 1.00 67.94 81 GLY A C 1
ATOM 652 O O . GLY A 1 81 ? 7.808 -3.501 -30.833 1.00 67.94 81 GLY A O 1
ATOM 653 N N . LYS A 1 82 ? 6.776 -3.906 -32.797 1.00 61.34 82 LYS A N 1
ATOM 654 C CA . LYS A 1 82 ? 6.635 -2.512 -33.272 1.00 61.34 82 LYS A CA 1
ATOM 655 C C . LYS A 1 82 ? 6.099 -1.515 -32.231 1.00 61.34 82 LYS A C 1
ATOM 657 O O . LYS A 1 82 ? 6.443 -0.341 -32.289 1.00 61.34 82 LYS A O 1
ATOM 662 N N . LYS A 1 83 ? 5.261 -1.958 -31.284 1.00 63.22 83 LYS A N 1
ATOM 663 C CA . LYS A 1 83 ? 4.674 -1.098 -30.235 1.00 63.22 83 LYS A CA 1
ATOM 664 C C . LYS A 1 83 ? 5.627 -0.798 -29.066 1.00 63.22 83 LYS A C 1
ATOM 666 O O . LYS A 1 83 ? 5.339 0.103 -28.290 1.00 63.22 83 LYS A O 1
ATOM 671 N N . LYS A 1 84 ? 6.741 -1.529 -28.928 1.00 64.31 84 LYS A N 1
ATOM 672 C CA . LYS A 1 84 ? 7.702 -1.411 -27.811 1.00 64.31 84 LYS A CA 1
ATOM 673 C C . LYS A 1 84 ? 9.116 -1.033 -28.266 1.00 64.31 84 LYS A C 1
ATOM 675 O O . LYS A 1 84 ? 10.064 -1.161 -27.493 1.00 64.31 84 LYS A O 1
ATOM 680 N N . ASN A 1 85 ? 9.247 -0.520 -29.493 1.00 70.00 85 ASN A N 1
ATOM 681 C CA . ASN A 1 85 ? 10.530 -0.160 -30.101 1.00 70.00 85 ASN 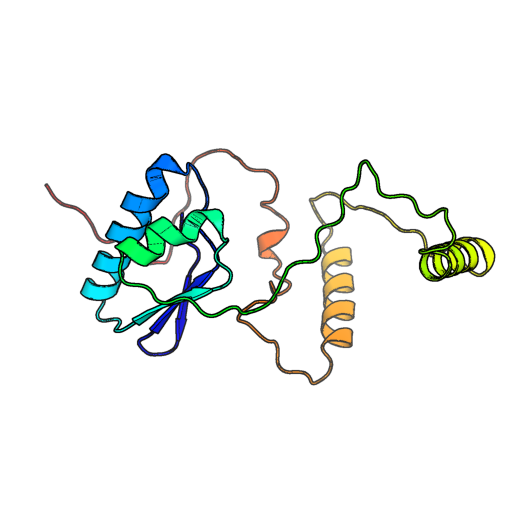A CA 1
ATOM 682 C C . ASN A 1 85 ? 11.379 0.755 -29.207 1.00 70.00 85 ASN A C 1
ATOM 684 O O . ASN A 1 85 ? 12.569 0.514 -29.086 1.00 70.00 85 ASN A O 1
ATOM 688 N N . GLN A 1 86 ? 10.774 1.713 -28.496 1.00 78.31 86 GLN A N 1
ATOM 689 C CA . GLN A 1 86 ? 11.515 2.610 -27.600 1.00 78.31 86 GLN A CA 1
ATOM 690 C C . GLN A 1 86 ? 12.193 1.872 -26.433 1.00 78.31 86 GLN A C 1
ATOM 692 O O . GLN A 1 86 ? 13.358 2.116 -26.142 1.00 78.31 86 GLN A O 1
ATOM 697 N N . ILE A 1 87 ? 11.494 0.942 -25.770 1.00 80.75 87 ILE A N 1
ATOM 698 C CA . ILE A 1 87 ? 12.063 0.178 -24.643 1.00 80.75 87 ILE A CA 1
ATOM 699 C C . ILE A 1 87 ? 13.156 -0.767 -25.157 1.00 80.75 87 ILE A C 1
ATOM 701 O O . ILE A 1 87 ? 14.211 -0.895 -24.539 1.00 80.75 87 ILE A O 1
ATOM 705 N N . TYR A 1 88 ? 12.920 -1.393 -26.311 1.00 80.50 88 TYR A N 1
ATOM 706 C CA . TYR A 1 88 ? 13.899 -2.256 -26.966 1.00 80.50 88 TYR A CA 1
ATOM 707 C C . TYR A 1 88 ? 15.166 -1.502 -27.390 1.00 80.50 88 TYR A C 1
ATOM 709 O O . TYR A 1 88 ? 16.273 -1.988 -27.170 1.00 80.50 88 TYR A O 1
ATOM 717 N N . GLU A 1 89 ? 15.021 -0.310 -27.970 1.00 79.75 89 GLU A N 1
ATOM 718 C CA . GLU A 1 89 ? 16.137 0.552 -28.367 1.00 79.75 89 GLU A CA 1
ATOM 719 C C . GLU A 1 89 ? 16.964 0.976 -27.151 1.00 79.75 89 GLU A C 1
ATOM 721 O O . GLU A 1 89 ? 18.184 0.833 -27.176 1.00 79.75 89 GLU A O 1
ATOM 726 N N . LEU A 1 90 ? 16.317 1.396 -26.057 1.00 81.19 90 LEU A N 1
ATOM 727 C CA . LEU A 1 90 ? 17.000 1.726 -24.800 1.00 81.19 90 LEU A CA 1
ATOM 728 C C . LEU A 1 90 ? 17.767 0.527 -24.228 1.00 81.19 90 LEU A C 1
ATOM 730 O O . LEU A 1 90 ? 18.917 0.670 -23.813 1.00 81.19 90 LEU A O 1
ATOM 734 N N . TRP A 1 91 ? 17.156 -0.661 -24.239 1.00 80.62 91 TRP A N 1
ATOM 735 C CA . TRP A 1 91 ? 17.809 -1.898 -23.809 1.00 80.62 91 TRP A CA 1
ATOM 736 C C . TRP A 1 91 ? 19.029 -2.233 -24.682 1.00 80.62 91 TRP A C 1
ATOM 738 O O . TRP A 1 91 ? 20.106 -2.526 -24.163 1.00 80.62 91 TRP A O 1
ATOM 748 N N . ARG A 1 92 ? 18.897 -2.116 -26.009 1.00 76.19 92 ARG A N 1
ATOM 749 C CA . ARG A 1 92 ? 19.981 -2.373 -26.967 1.00 76.19 92 ARG A CA 1
ATOM 750 C C . ARG A 1 92 ? 21.137 -1.378 -26.827 1.00 76.19 92 ARG A C 1
ATOM 752 O O . ARG A 1 92 ? 22.292 -1.787 -26.904 1.00 76.19 92 ARG A O 1
ATOM 759 N N . ILE A 1 93 ? 20.844 -0.093 -26.625 1.00 78.62 93 ILE A N 1
ATOM 760 C CA . ILE A 1 93 ? 21.861 0.942 -26.382 1.00 78.62 93 ILE A CA 1
ATOM 761 C C . ILE A 1 93 ? 22.626 0.631 -25.093 1.00 78.62 93 ILE A C 1
ATOM 763 O O . ILE A 1 93 ? 23.856 0.663 -25.097 1.00 78.62 93 ILE A O 1
ATOM 767 N N . ASN A 1 94 ? 21.919 0.265 -24.014 1.00 77.38 94 ASN A N 1
ATOM 768 C CA . ASN A 1 94 ? 22.560 -0.088 -22.746 1.00 77.38 94 ASN A CA 1
ATOM 769 C C . ASN A 1 94 ? 23.562 -1.240 -22.917 1.00 77.38 94 ASN A C 1
ATOM 771 O O . ASN A 1 94 ? 24.682 -1.143 -22.426 1.00 77.38 94 ASN A O 1
ATOM 775 N N . LEU A 1 95 ? 23.201 -2.276 -23.680 1.00 75.25 95 LEU A N 1
ATOM 776 C CA . LEU A 1 95 ? 24.096 -3.401 -23.964 1.00 75.25 95 LEU A CA 1
ATOM 777 C C . LEU A 1 95 ? 25.349 -3.010 -24.762 1.00 75.25 95 LEU A C 1
ATOM 779 O O . LEU A 1 95 ? 26.413 -3.574 -24.519 1.00 75.25 95 LEU A O 1
ATOM 783 N N . ASN A 1 96 ? 25.236 -2.068 -25.703 1.00 73.81 96 ASN A N 1
ATOM 784 C CA . ASN A 1 96 ? 26.302 -1.780 -26.667 1.00 73.81 96 ASN A CA 1
ATOM 785 C C . ASN A 1 96 ? 27.259 -0.659 -26.240 1.00 73.81 96 ASN A C 1
ATOM 787 O O . ASN A 1 96 ? 28.434 -0.709 -26.595 1.00 73.81 96 ASN A O 1
ATOM 791 N N . GLU A 1 97 ? 26.785 0.364 -25.521 1.00 67.56 97 GLU A N 1
ATOM 792 C CA . GLU A 1 97 ? 27.560 1.604 -25.337 1.00 67.56 97 GLU A CA 1
ATOM 793 C C . GLU A 1 97 ? 28.190 1.769 -23.948 1.00 67.56 97 GLU A C 1
ATOM 795 O O . GLU A 1 97 ? 29.111 2.573 -23.809 1.00 67.56 97 GLU A O 1
ATOM 800 N N . LYS A 1 98 ? 27.724 1.012 -22.941 1.00 62.38 98 LYS A N 1
ATOM 801 C CA . LYS A 1 98 ? 28.303 0.817 -21.591 1.00 62.38 98 LYS A CA 1
ATOM 802 C C . LYS A 1 98 ? 27.307 -0.019 -20.783 1.00 62.38 98 LYS A C 1
ATOM 804 O O . LYS A 1 98 ? 26.449 0.536 -20.092 1.00 62.38 98 LYS A O 1
ATOM 809 N N . ALA A 1 99 ? 27.413 -1.344 -20.881 1.00 66.00 99 ALA A N 1
ATOM 810 C CA . ALA A 1 99 ? 26.563 -2.253 -20.118 1.00 66.00 99 ALA A CA 1
ATOM 811 C C . ALA A 1 99 ? 26.692 -1.923 -18.629 1.00 66.00 99 ALA A C 1
ATOM 813 O O . ALA A 1 99 ? 27.754 -2.090 -18.030 1.00 66.00 99 ALA A O 1
ATOM 814 N N . THR A 1 100 ? 25.623 -1.389 -18.043 1.00 71.62 100 THR A N 1
ATOM 815 C CA . THR A 1 100 ? 25.570 -1.180 -16.597 1.00 71.62 100 THR A CA 1
ATOM 816 C C . THR A 1 100 ? 25.052 -2.493 -16.024 1.00 71.62 100 THR A C 1
ATOM 818 O O . THR A 1 100 ? 23.882 -2.802 -16.260 1.00 71.62 100 THR A O 1
ATOM 821 N N . PRO A 1 101 ? 25.889 -3.319 -15.367 1.00 77.56 101 PRO A N 1
ATOM 822 C CA . PRO A 1 101 ? 25.429 -4.608 -14.874 1.00 77.56 101 PRO A CA 1
ATOM 823 C C . PRO A 1 101 ? 24.300 -4.389 -13.865 1.00 77.56 101 PRO A C 1
ATOM 825 O O . PRO A 1 101 ? 24.385 -3.519 -12.995 1.00 77.56 101 PRO A O 1
ATOM 828 N N . PHE A 1 102 ? 23.232 -5.168 -14.009 1.00 82.62 102 PHE A N 1
ATOM 829 C CA . PHE A 1 102 ? 22.148 -5.240 -13.040 1.00 82.62 102 PHE A CA 1
ATOM 830 C C . PHE A 1 102 ? 22.310 -6.523 -12.231 1.00 82.62 102 PHE A C 1
ATOM 832 O 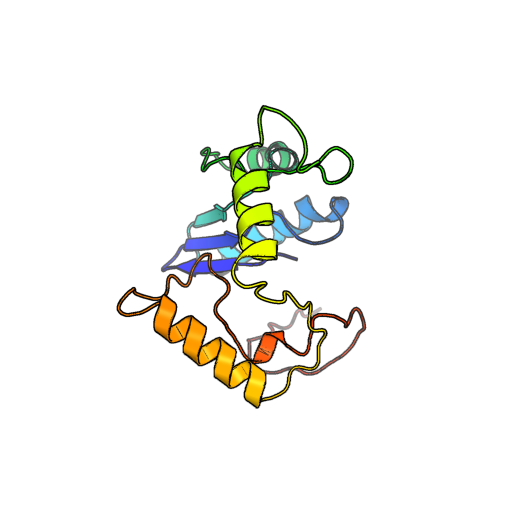O . PHE A 1 102 ? 22.469 -7.599 -12.804 1.00 82.62 102 PHE A O 1
ATOM 839 N N . GLU A 1 103 ? 22.251 -6.405 -10.910 1.00 87.31 103 GLU A N 1
ATOM 840 C CA . GLU A 1 103 ? 22.390 -7.524 -9.985 1.00 87.31 103 GLU A CA 1
ATOM 841 C C . GLU A 1 103 ? 21.255 -7.493 -8.958 1.00 87.31 103 GLU A C 1
ATOM 843 O O . GLU A 1 103 ? 20.894 -6.431 -8.442 1.00 87.31 103 GLU A O 1
ATOM 848 N N . MET A 1 104 ? 20.695 -8.669 -8.662 1.00 87.75 104 MET A N 1
ATOM 849 C CA . MET A 1 104 ? 19.729 -8.861 -7.585 1.00 87.75 104 MET A CA 1
ATOM 850 C C . MET A 1 104 ? 20.466 -9.416 -6.366 1.00 87.75 104 MET A C 1
ATOM 852 O O . MET A 1 104 ? 20.956 -10.540 -6.392 1.00 87.75 104 MET A O 1
ATOM 856 N N . LEU A 1 105 ? 20.573 -8.601 -5.317 1.00 89.00 105 LEU A N 1
ATOM 857 C CA . LEU A 1 105 ? 21.246 -8.972 -4.076 1.00 89.00 105 LEU A CA 1
ATOM 858 C C . LEU A 1 105 ? 20.232 -9.517 -3.069 1.00 89.00 105 LEU A C 1
ATOM 860 O O . LEU A 1 105 ? 19.208 -8.881 -2.814 1.00 89.00 105 LEU A O 1
ATOM 864 N N . GLU A 1 106 ? 20.562 -10.644 -2.446 1.00 87.25 106 GLU A N 1
ATOM 865 C CA . GLU A 1 106 ? 19.761 -11.256 -1.385 1.00 87.25 106 GLU A CA 1
ATOM 866 C C . GLU A 1 106 ? 20.229 -10.794 0.009 1.00 87.25 106 GLU A C 1
ATOM 868 O O . GLU A 1 106 ? 21.413 -10.496 0.207 1.00 87.25 106 GLU A O 1
ATOM 873 N N . PRO A 1 107 ? 19.329 -10.708 1.005 1.00 86.19 107 PRO A N 1
ATOM 874 C CA . PRO A 1 107 ? 19.725 -10.455 2.384 1.00 86.19 107 PRO A CA 1
ATOM 875 C C . PRO A 1 107 ? 20.556 -11.631 2.942 1.00 86.19 107 PRO A C 1
ATOM 877 O O . PRO A 1 107 ? 20.344 -12.776 2.545 1.00 86.19 107 PRO A O 1
ATOM 880 N N . PRO A 1 108 ? 21.451 -11.400 3.924 1.00 89.56 108 PRO A N 1
ATOM 881 C CA . PRO A 1 108 ? 21.679 -10.152 4.656 1.00 89.56 108 PRO A CA 1
ATOM 882 C C . PRO A 1 108 ? 22.595 -9.156 3.923 1.00 89.56 108 PRO A C 1
ATOM 884 O O . PRO A 1 108 ? 23.629 -9.517 3.372 1.00 89.56 108 PRO A O 1
ATOM 887 N N . PHE A 1 109 ? 22.261 -7.864 3.996 1.00 88.50 109 PHE A N 1
ATOM 888 C CA . PHE A 1 109 ? 23.035 -6.801 3.345 1.00 88.50 109 PHE A CA 1
ATOM 889 C C . PHE A 1 109 ? 24.195 -6.300 4.216 1.00 88.50 109 PHE A C 1
ATOM 891 O O . PHE A 1 109 ? 24.036 -6.077 5.421 1.00 88.50 109 PHE A O 1
ATOM 898 N N . SER A 1 110 ? 25.355 -6.052 3.597 1.00 89.38 110 SER A N 1
ATOM 899 C CA . SER A 1 110 ? 26.516 -5.478 4.284 1.00 89.38 110 SER A CA 1
ATOM 900 C C . SER A 1 110 ? 26.260 -4.027 4.718 1.00 89.38 110 SER A C 1
ATOM 902 O O . SER A 1 110 ? 25.494 -3.283 4.099 1.00 89.38 110 SER A O 1
ATOM 904 N N . ASN A 1 111 ? 26.925 -3.587 5.793 1.00 88.88 111 ASN A N 1
ATOM 905 C CA . ASN A 1 111 ? 26.812 -2.197 6.254 1.00 88.88 111 ASN A CA 1
ATOM 906 C C . ASN A 1 111 ? 27.317 -1.198 5.199 1.00 88.88 111 ASN A C 1
ATOM 908 O O . ASN A 1 111 ? 26.778 -0.096 5.100 1.00 88.88 111 ASN A O 1
ATOM 912 N N . GLU A 1 112 ? 28.316 -1.592 4.409 1.00 90.88 112 GLU A N 1
ATOM 913 C CA . GLU A 1 112 ? 28.861 -0.795 3.310 1.00 90.88 112 GLU A CA 1
ATOM 914 C C . GLU A 1 112 ? 27.807 -0.574 2.222 1.00 90.88 112 GLU A C 1
ATOM 916 O O . GLU A 1 112 ? 27.507 0.574 1.896 1.00 90.88 112 GLU A O 1
ATOM 921 N N . LEU A 1 113 ? 27.142 -1.638 1.755 1.00 88.38 113 LEU A N 1
ATOM 922 C CA . LEU A 1 113 ? 26.066 -1.545 0.764 1.00 88.38 113 LEU A CA 1
ATOM 923 C C . LEU A 1 113 ? 24.921 -0.648 1.255 1.00 88.38 113 LEU A C 1
ATOM 925 O O . LEU A 1 113 ? 24.463 0.243 0.541 1.00 88.38 113 LEU A O 1
ATOM 929 N N . ILE A 1 114 ? 24.493 -0.839 2.507 1.00 89.12 114 ILE A N 1
ATOM 930 C CA . ILE A 1 114 ? 23.461 -0.011 3.146 1.00 89.12 114 ILE A CA 1
ATOM 931 C C . ILE A 1 114 ? 23.879 1.468 3.167 1.00 89.12 114 ILE A C 1
ATOM 933 O O . ILE A 1 114 ? 23.043 2.349 2.953 1.00 89.12 114 ILE A O 1
ATOM 937 N N . SER A 1 115 ? 25.158 1.759 3.425 1.00 88.31 115 SER A N 1
ATOM 938 C CA . SER A 1 115 ? 25.675 3.129 3.446 1.00 88.31 115 SER A CA 1
ATOM 939 C C . SER A 1 115 ? 25.657 3.774 2.055 1.00 88.31 115 SER A C 1
ATOM 941 O O . SER A 1 115 ? 25.199 4.911 1.919 1.00 88.31 115 SER A O 1
ATOM 943 N N . THR A 1 116 ? 26.036 3.023 1.020 1.00 90.12 116 THR A N 1
ATOM 944 C CA . THR A 1 116 ? 26.013 3.462 -0.379 1.00 90.12 116 THR A CA 1
ATOM 945 C C . THR A 1 116 ? 24.586 3.737 -0.848 1.00 90.12 116 THR A C 1
ATOM 947 O O . THR A 1 116 ? 24.298 4.819 -1.361 1.00 90.12 116 THR A O 1
ATOM 950 N N . LEU A 1 117 ? 23.648 2.817 -0.588 1.00 89.50 117 LEU A N 1
ATOM 951 C CA . LEU A 1 117 ? 22.229 3.006 -0.916 1.00 89.50 117 LEU A CA 1
ATOM 952 C C . LEU A 1 117 ? 21.639 4.234 -0.215 1.00 89.50 117 LEU A C 1
ATOM 954 O O . LEU A 1 117 ? 20.858 4.978 -0.812 1.00 89.50 117 LEU A O 1
ATOM 958 N N . LYS A 1 118 ? 22.045 4.493 1.034 1.00 86.88 118 LYS A N 1
ATOM 959 C CA . LYS A 1 118 ? 21.641 5.701 1.758 1.00 86.88 118 LYS A CA 1
ATOM 960 C C . LYS A 1 118 ? 22.163 6.970 1.082 1.00 86.88 118 LYS A C 1
ATOM 962 O O . LYS A 1 118 ? 21.395 7.917 0.947 1.00 86.88 118 LYS A O 1
ATOM 967 N N . GLN A 1 119 ? 23.424 7.005 0.652 1.00 88.75 119 GLN A N 1
ATOM 968 C CA . GLN A 1 119 ? 23.989 8.167 -0.047 1.00 88.75 119 GLN A CA 1
ATOM 969 C C . GLN A 1 119 ? 23.265 8.441 -1.371 1.00 88.75 119 GLN A C 1
ATOM 971 O O . GLN A 1 119 ? 22.887 9.583 -1.633 1.00 88.75 119 GLN A O 1
ATOM 976 N N . ILE A 1 120 ? 23.002 7.396 -2.162 1.00 89.69 120 ILE A N 1
ATOM 977 C CA . ILE A 1 120 ? 22.235 7.499 -3.412 1.00 89.69 120 ILE A CA 1
ATOM 978 C C . ILE A 1 120 ? 20.820 8.016 -3.121 1.00 89.69 120 ILE A C 1
ATOM 980 O O . ILE A 1 120 ? 20.357 8.961 -3.760 1.00 89.69 120 ILE A O 1
ATOM 984 N N . SER A 1 121 ? 20.149 7.450 -2.112 1.00 86.06 121 SER A N 1
ATOM 985 C CA . SER A 1 121 ? 18.813 7.883 -1.697 1.00 86.06 121 SER A CA 1
ATOM 986 C C . SER A 1 121 ? 18.786 9.341 -1.232 1.00 86.06 121 SER A C 1
ATOM 988 O O . SER A 1 121 ? 17.851 10.062 -1.577 1.00 86.06 121 SER A O 1
ATOM 990 N N . ASP A 1 122 ? 19.757 9.773 -0.424 1.00 85.31 122 ASP A N 1
ATOM 991 C CA . ASP A 1 122 ? 19.821 11.141 0.095 1.00 85.31 122 ASP A CA 1
ATOM 992 C C . ASP A 1 122 ? 20.127 12.137 -1.046 1.00 85.31 122 ASP A C 1
ATOM 994 O O . ASP A 1 122 ? 19.502 13.198 -1.111 1.00 85.31 122 ASP A O 1
ATOM 998 N N . SER A 1 123 ? 20.994 11.765 -1.997 1.00 88.38 123 SER A N 1
ATOM 999 C CA . SER A 1 123 ? 21.273 12.542 -3.216 1.00 88.38 123 SER A CA 1
ATOM 1000 C C . SER A 1 123 ? 20.027 12.711 -4.093 1.00 88.38 123 SER A C 1
ATOM 1002 O O . SER A 1 123 ? 19.679 13.829 -4.475 1.00 88.38 123 SER A O 1
ATOM 1004 N N . TRP A 1 124 ? 19.287 11.624 -4.342 1.00 85.81 124 TRP A N 1
ATOM 1005 C CA . TRP A 1 124 ? 18.068 11.654 -5.158 1.00 85.81 124 TRP A CA 1
ATOM 1006 C C . TRP A 1 124 ? 16.941 12.483 -4.523 1.00 85.81 124 TRP A C 1
ATOM 1008 O O . TRP A 1 124 ? 16.195 13.184 -5.213 1.00 85.81 124 TRP A O 1
ATOM 1018 N N . LEU A 1 125 ? 16.820 12.441 -3.192 1.00 82.50 125 LEU A N 1
ATOM 1019 C CA . LEU A 1 125 ? 15.853 13.258 -2.460 1.00 82.50 125 LEU A CA 1
ATOM 1020 C C . LEU A 1 125 ? 16.229 14.749 -2.470 1.00 82.50 125 LEU A C 1
ATOM 1022 O O . LEU A 1 125 ? 15.333 15.600 -2.491 1.00 82.50 125 LEU A O 1
ATOM 1026 N N . GLY A 1 126 ? 17.523 15.082 -2.487 1.00 80.75 126 GLY A N 1
ATOM 1027 C CA . GLY A 1 126 ? 18.015 16.460 -2.518 1.00 80.75 126 GLY A CA 1
ATOM 1028 C C . GLY A 1 126 ? 17.373 17.330 -1.426 1.00 80.75 126 GLY A C 1
ATOM 1029 O O . GLY A 1 126 ? 17.378 16.981 -0.248 1.00 80.75 126 GLY A O 1
ATOM 1030 N N . LYS A 1 127 ? 16.767 18.464 -1.818 1.00 72.50 127 LYS A N 1
ATOM 1031 C CA . LYS A 1 127 ? 16.014 19.364 -0.911 1.00 72.50 127 LYS A CA 1
ATOM 1032 C C . LYS A 1 127 ? 14.524 19.009 -0.760 1.00 72.50 127 LYS A C 1
ATOM 1034 O O . LYS A 1 127 ? 13.791 19.726 -0.075 1.00 72.50 127 LYS A O 1
ATOM 1039 N N . LYS A 1 128 ? 14.026 17.954 -1.416 1.00 70.00 128 LYS A N 1
ATOM 1040 C CA . LYS A 1 128 ? 12.599 17.597 -1.370 1.00 70.00 128 LYS A CA 1
ATOM 1041 C C . LYS A 1 128 ? 12.257 17.040 0.013 1.00 70.00 128 LYS A C 1
ATOM 1043 O O . LYS A 1 128 ? 12.931 16.151 0.531 1.00 70.00 128 LYS A O 1
ATOM 1048 N N . LYS A 1 129 ? 11.175 17.539 0.625 1.00 60.94 129 LYS A N 1
ATOM 1049 C CA . LYS A 1 129 ? 10.685 16.991 1.899 1.00 60.94 129 LYS A CA 1
ATOM 1050 C C . LYS A 1 129 ? 10.301 15.522 1.709 1.00 60.94 129 LYS A C 1
ATOM 1052 O O . LYS A 1 129 ? 9.509 15.193 0.826 1.00 60.94 129 LYS A O 1
ATOM 1057 N N . LYS A 1 130 ? 10.831 14.653 2.575 1.00 58.44 130 LYS A N 1
ATOM 1058 C CA . LYS A 1 130 ? 10.485 13.226 2.644 1.00 58.44 130 LYS A CA 1
ATOM 1059 C C . LYS A 1 130 ? 8.969 13.078 2.836 1.00 58.44 130 LYS A C 1
ATOM 1061 O O . LYS A 1 130 ? 8.442 13.392 3.904 1.00 58.44 130 LYS A O 1
ATOM 1066 N N . LYS A 1 131 ? 8.261 12.604 1.805 1.00 58.09 131 LYS A N 1
ATOM 1067 C CA . LYS A 1 131 ? 6.838 12.255 1.903 1.00 58.09 131 LYS A CA 1
ATOM 1068 C C . LYS A 1 131 ? 6.725 10.936 2.667 1.00 58.09 131 LYS A C 1
ATOM 1070 O O . LYS A 1 131 ? 7.064 9.882 2.150 1.00 58.09 131 LYS A O 1
ATOM 1075 N N . ARG A 1 132 ? 6.281 11.016 3.922 1.00 52.09 132 ARG A N 1
ATOM 1076 C CA . ARG A 1 132 ? 6.212 9.883 4.863 1.00 52.09 132 ARG A CA 1
ATOM 1077 C C . ARG A 1 132 ? 5.054 8.913 4.628 1.00 52.09 132 ARG A C 1
ATOM 1079 O O . ARG A 1 132 ? 5.046 7.866 5.257 1.00 52.09 132 ARG A O 1
ATOM 1086 N N . ILE A 1 133 ? 4.062 9.293 3.824 1.00 50.22 133 ILE A N 1
ATOM 1087 C CA . ILE A 1 133 ? 2.744 8.646 3.880 1.00 50.22 133 ILE A CA 1
ATOM 1088 C C . ILE A 1 133 ? 2.680 7.404 2.975 1.00 50.22 133 ILE A C 1
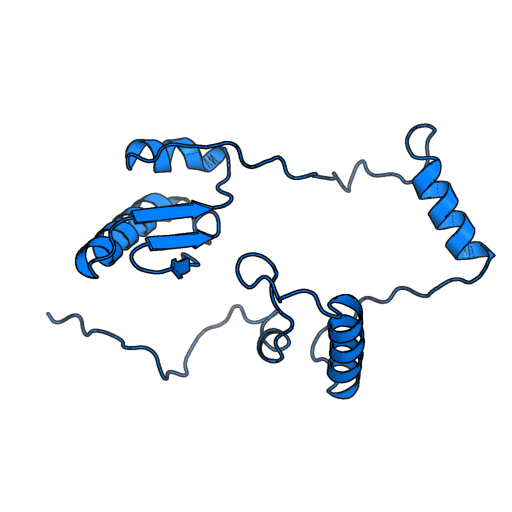ATOM 1090 O O . ILE A 1 133 ? 2.099 6.411 3.384 1.00 50.22 133 ILE A O 1
ATOM 1094 N N . PHE A 1 134 ? 3.346 7.421 1.811 1.00 48.47 134 PHE A N 1
ATOM 1095 C CA . PHE A 1 134 ? 3.226 6.343 0.808 1.00 48.47 134 PHE A CA 1
ATOM 1096 C C . PHE A 1 134 ? 4.557 5.802 0.278 1.00 48.47 134 PHE A C 1
ATOM 1098 O O . PHE A 1 134 ? 4.606 4.716 -0.285 1.00 48.47 134 PHE A O 1
ATOM 1105 N N . ALA A 1 135 ? 5.662 6.522 0.483 1.00 51.34 135 ALA A N 1
ATOM 1106 C CA . ALA A 1 135 ? 6.982 6.005 0.159 1.00 51.34 135 ALA A CA 1
ATOM 1107 C C . ALA A 1 135 ? 7.535 5.279 1.388 1.00 51.34 135 ALA A C 1
ATOM 1109 O O . ALA A 1 135 ? 7.766 5.903 2.430 1.00 51.34 135 ALA A O 1
ATOM 1110 N N . ARG A 1 136 ? 7.766 3.966 1.272 1.00 47.91 136 ARG A N 1
ATOM 1111 C CA . ARG A 1 136 ? 8.543 3.220 2.267 1.00 47.91 136 ARG A CA 1
ATOM 1112 C C . ARG A 1 136 ? 9.922 3.876 2.348 1.00 47.91 136 ARG A C 1
ATOM 1114 O O . ARG A 1 136 ? 10.701 3.835 1.403 1.00 47.91 136 ARG A O 1
ATOM 1121 N N . LEU A 1 137 ? 10.197 4.554 3.459 1.00 46.84 137 LEU A N 1
ATOM 1122 C CA . LEU A 1 137 ? 11.497 5.175 3.687 1.00 46.84 137 LEU A CA 1
ATOM 1123 C C . LEU A 1 137 ? 12.546 4.083 3.900 1.00 46.84 137 LEU A C 1
ATOM 1125 O O . LEU A 1 137 ? 12.292 3.112 4.616 1.00 46.84 137 LEU A O 1
ATOM 1129 N N . PHE A 1 138 ? 13.737 4.285 3.334 1.00 50.38 138 PHE A N 1
ATOM 1130 C CA . PHE A 1 138 ? 14.904 3.453 3.610 1.00 50.38 138 PHE A CA 1
ATOM 1131 C C . PHE A 1 138 ? 15.143 3.396 5.126 1.00 50.38 138 PHE A C 1
ATOM 1133 O O . PHE A 1 138 ? 15.469 4.403 5.760 1.00 50.38 138 PHE A O 1
ATOM 1140 N N . SER A 1 139 ? 14.925 2.223 5.720 1.00 51.59 139 SER A N 1
ATOM 1141 C CA . SER A 1 139 ? 15.096 1.984 7.150 1.00 51.59 139 SER A CA 1
ATOM 1142 C C . SER A 1 139 ? 15.868 0.693 7.355 1.00 51.59 139 SER A C 1
ATOM 1144 O O . SER A 1 139 ? 15.468 -0.368 6.876 1.00 51.59 139 SER A O 1
ATOM 1146 N N . ARG A 1 140 ? 16.953 0.779 8.133 1.00 46.91 140 ARG A N 1
ATOM 1147 C CA . ARG A 1 140 ? 17.862 -0.335 8.454 1.00 46.91 140 ARG A CA 1
ATOM 1148 C C . ARG A 1 140 ? 17.139 -1.555 9.044 1.00 46.91 140 ARG A C 1
ATOM 1150 O O . ARG A 1 140 ? 17.639 -2.666 8.959 1.00 46.91 140 ARG A O 1
ATOM 1157 N N . ARG A 1 141 ? 15.944 -1.359 9.615 1.00 43.88 141 ARG A N 1
ATOM 1158 C CA . ARG A 1 141 ? 15.141 -2.411 10.258 1.00 43.88 141 ARG A CA 1
ATOM 1159 C C . ARG A 1 141 ? 14.454 -3.373 9.277 1.00 43.88 141 ARG A C 1
ATOM 1161 O O . ARG A 1 141 ? 13.974 -4.408 9.718 1.00 43.88 141 ARG A O 1
ATOM 1168 N N . LEU A 1 142 ? 14.379 -3.034 7.987 1.00 46.50 142 LEU A N 1
ATOM 1169 C CA . LEU A 1 142 ? 13.678 -3.836 6.973 1.00 46.50 142 LEU A CA 1
ATOM 1170 C C . LEU A 1 142 ? 14.562 -4.923 6.338 1.00 46.50 142 LEU A C 1
ATOM 1172 O O . LEU A 1 142 ? 14.036 -5.908 5.840 1.00 46.50 142 LEU A O 1
ATOM 1176 N N . SER A 1 143 ? 15.890 -4.791 6.414 1.00 38.97 143 SER A N 1
ATOM 1177 C CA . SER A 1 143 ? 16.844 -5.728 5.795 1.00 38.97 143 SER A CA 1
ATOM 1178 C C . SER A 1 143 ? 16.904 -7.108 6.461 1.00 38.97 143 SER A C 1
ATOM 1180 O O . SER A 1 143 ? 17.467 -8.025 5.874 1.00 38.97 143 SER A O 1
ATOM 1182 N N . SER A 1 144 ? 16.384 -7.266 7.680 1.00 33.19 144 SER A N 1
ATOM 1183 C CA . SER A 1 144 ? 16.539 -8.503 8.455 1.00 33.19 144 SER A CA 1
ATOM 1184 C C . SER A 1 144 ? 15.256 -9.334 8.562 1.00 33.19 144 SER A C 1
ATOM 1186 O O . SER A 1 144 ? 15.200 -10.209 9.417 1.00 33.19 144 SER A O 1
ATOM 1188 N N . LYS A 1 145 ? 14.181 -8.998 7.830 1.00 34.81 145 LYS A N 1
ATOM 1189 C CA . LYS A 1 145 ? 12.852 -9.618 8.018 1.00 34.81 145 LYS A CA 1
ATOM 1190 C C . LYS A 1 145 ? 12.058 -9.841 6.721 1.00 34.81 145 LYS A C 1
ATOM 1192 O O . LYS A 1 145 ? 10.837 -9.720 6.741 1.00 34.81 145 LYS A O 1
ATOM 1197 N N . SER A 1 146 ? 12.709 -10.132 5.596 1.00 31.88 146 SER A N 1
ATOM 1198 C CA . SER A 1 146 ? 11.989 -10.574 4.385 1.00 31.88 146 SER A CA 1
ATOM 1199 C C . SER A 1 146 ? 11.809 -12.094 4.292 1.00 31.88 146 SER A C 1
ATOM 1201 O O . SER A 1 146 ? 11.052 -12.550 3.446 1.00 31.88 146 SER A O 1
ATOM 1203 N N . THR A 1 147 ? 12.398 -12.876 5.198 1.00 31.09 147 THR A N 1
ATOM 1204 C CA . THR A 1 147 ? 12.194 -14.330 5.286 1.00 31.09 147 THR A CA 1
ATOM 1205 C C . THR A 1 147 ? 12.052 -14.739 6.748 1.00 31.09 147 THR A C 1
ATOM 1207 O O . THR A 1 147 ? 13.001 -15.225 7.351 1.00 31.09 147 THR A O 1
ATOM 1210 N N . ASP A 1 148 ? 10.904 -14.474 7.368 1.00 26.50 148 ASP A N 1
ATOM 1211 C CA . ASP A 1 148 ? 10.570 -15.180 8.609 1.00 26.50 148 ASP A CA 1
ATOM 1212 C C . ASP A 1 148 ? 9.050 -15.238 8.795 1.00 26.50 148 ASP A C 1
ATOM 1214 O O . ASP A 1 148 ? 8.427 -14.430 9.488 1.00 26.50 148 ASP A O 1
ATOM 1218 N N . CYS A 1 149 ? 8.448 -16.201 8.096 1.00 29.94 149 CYS A N 1
ATOM 1219 C CA . CYS A 1 149 ? 7.199 -16.826 8.504 1.00 29.94 149 CYS A CA 1
ATOM 1220 C C . CYS A 1 149 ? 7.531 -17.849 9.595 1.00 29.94 149 CYS A C 1
ATOM 1222 O O . CYS A 1 149 ? 7.383 -19.041 9.374 1.00 29.94 149 CYS A O 1
ATOM 1224 N N . ASP A 1 150 ? 7.986 -17.408 10.766 1.00 24.72 150 ASP A N 1
ATOM 1225 C CA . ASP A 1 150 ? 7.832 -18.230 11.956 1.00 24.72 150 ASP A CA 1
ATOM 1226 C C . ASP A 1 150 ? 7.869 -17.436 13.263 1.00 24.72 150 ASP A C 1
ATOM 1228 O O . ASP A 1 150 ? 8.214 -16.260 13.374 1.00 24.72 150 ASP A O 1
ATOM 1232 N N . SER A 1 151 ? 7.326 -18.111 14.250 1.00 30.39 151 SER A N 1
ATOM 1233 C CA . SER A 1 151 ? 6.694 -17.620 15.449 1.00 30.39 151 SER A CA 1
ATOM 1234 C C . SER A 1 151 ? 7.660 -17.239 16.587 1.00 30.39 151 SER A C 1
ATOM 1236 O O . SER A 1 151 ?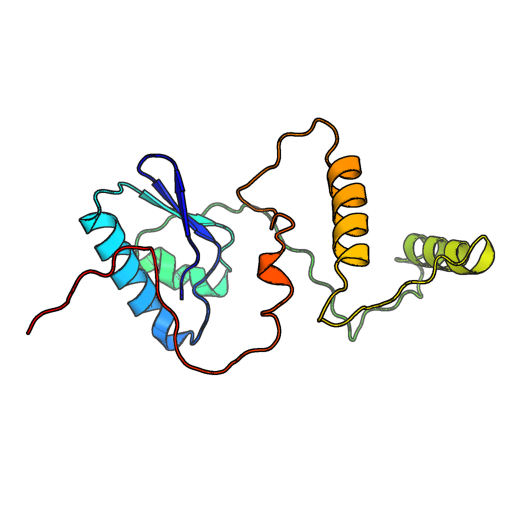 8.742 -17.785 16.757 1.00 30.39 151 SER A O 1
ATOM 1238 N N . LYS A 1 152 ? 7.145 -16.359 17.464 1.00 26.47 152 LYS A N 1
ATOM 1239 C CA . LYS A 1 152 ? 7.539 -16.078 18.868 1.00 26.47 152 LYS A CA 1
ATOM 1240 C C . LYS A 1 152 ? 8.606 -15.000 19.169 1.00 26.47 152 LYS A C 1
ATOM 1242 O O . LYS A 1 152 ? 9.808 -15.178 19.067 1.00 26.47 152 LYS A O 1
ATOM 1247 N N . LYS A 1 153 ? 8.067 -13.960 19.829 1.00 28.64 153 LYS A N 1
ATOM 1248 C CA . LYS A 1 153 ? 8.594 -13.186 20.978 1.00 28.64 153 LYS A CA 1
ATOM 1249 C C . LYS A 1 153 ? 9.868 -12.342 20.785 1.00 28.64 153 LYS A C 1
ATOM 1251 O O . LYS A 1 153 ? 10.981 -12.820 20.947 1.00 28.64 153 LYS A O 1
ATOM 1256 N N . ARG A 1 154 ? 9.672 -11.013 20.798 1.00 24.80 154 ARG A N 1
ATOM 1257 C CA . ARG A 1 154 ? 10.099 -10.160 21.936 1.00 24.80 154 ARG A CA 1
ATOM 1258 C C . ARG A 1 154 ? 9.442 -8.773 21.897 1.00 24.80 154 ARG A C 1
ATOM 1260 O O . ARG A 1 154 ? 9.576 -8.024 20.934 1.00 24.80 154 ARG A O 1
ATOM 1267 N N . MET A 1 155 ? 8.710 -8.487 22.974 1.00 25.31 155 MET A N 1
ATOM 1268 C CA . MET A 1 155 ? 7.985 -7.253 23.289 1.00 25.31 155 MET A CA 1
ATOM 1269 C C . MET A 1 155 ? 8.914 -6.112 23.724 1.00 25.31 155 MET A C 1
ATOM 1271 O O . MET A 1 155 ? 9.894 -6.352 24.426 1.00 25.31 155 MET A O 1
ATOM 1275 N N . ASN A 1 156 ? 8.498 -4.892 23.358 1.00 25.88 156 ASN A N 1
ATOM 1276 C CA . ASN A 1 156 ? 8.456 -3.615 24.105 1.00 25.88 156 ASN A CA 1
ATOM 1277 C C . ASN A 1 156 ? 8.928 -2.455 23.204 1.00 25.88 1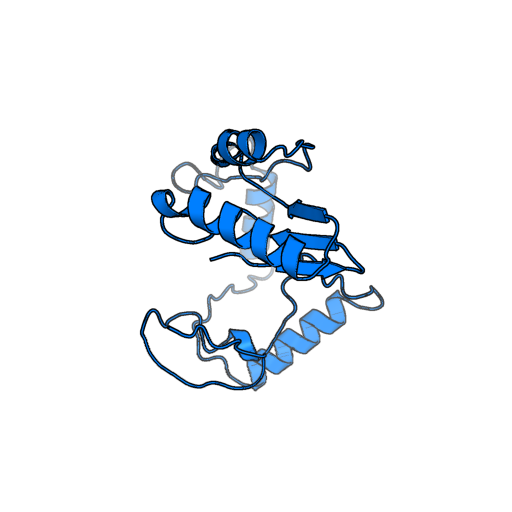56 ASN A C 1
ATOM 1279 O O . ASN A 1 156 ? 10.017 -2.502 22.650 1.00 25.88 156 ASN A O 1
ATOM 1283 N N . LYS A 1 157 ? 8.181 -1.368 22.977 1.00 26.55 157 LYS A N 1
ATOM 1284 C CA . LYS A 1 157 ? 7.147 -0.706 23.783 1.00 26.55 157 LYS A CA 1
ATOM 1285 C C . LYS A 1 157 ? 6.010 -0.193 22.884 1.00 26.55 157 LYS A C 1
ATOM 1287 O O . LYS A 1 157 ? 6.254 0.559 21.947 1.00 26.55 157 LYS A O 1
ATOM 1292 N N . GLY A 1 158 ? 4.782 -0.554 23.228 1.00 25.72 158 GLY A N 1
ATOM 1293 C CA . GLY A 1 158 ? 3.531 -0.034 22.680 1.00 25.72 158 GLY A CA 1
ATOM 1294 C C . GLY A 1 158 ? 2.417 -0.686 23.486 1.00 25.72 158 GLY A C 1
ATOM 1295 O O . GLY A 1 158 ? 2.385 -1.907 23.563 1.00 25.72 158 GLY A O 1
ATOM 1296 N N . ARG A 1 159 ? 1.638 0.118 24.210 1.00 26.25 159 ARG A N 1
ATOM 1297 C CA . ARG A 1 159 ? 0.728 -0.313 25.283 1.00 26.25 159 ARG A CA 1
ATOM 1298 C C . ARG A 1 159 ? -0.170 -1.474 24.836 1.00 26.25 159 ARG A C 1
ATOM 1300 O O . ARG A 1 159 ? -0.969 -1.309 23.924 1.00 26.25 159 ARG A O 1
ATOM 1307 N N . SER A 1 160 ? -0.035 -2.611 25.509 1.00 26.16 160 SER A N 1
ATOM 1308 C CA . SER A 1 160 ? -1.009 -3.700 25.526 1.00 26.16 160 SER A CA 1
ATOM 1309 C C . SER A 1 160 ? -2.030 -3.416 26.627 1.00 26.16 160 SER A C 1
ATOM 1311 O O . SER A 1 160 ? -1.635 -3.209 27.776 1.00 26.16 160 SER A O 1
ATOM 1313 N N . PHE A 1 161 ? -3.315 -3.396 26.288 1.00 28.38 161 PHE A N 1
ATOM 1314 C CA . PHE A 1 161 ? -4.402 -3.384 27.267 1.00 28.38 161 PHE A CA 1
ATOM 1315 C C . PHE A 1 161 ? -4.759 -4.834 27.648 1.00 28.38 161 PHE A C 1
ATOM 1317 O O . PHE A 1 161 ? -4.786 -5.685 26.758 1.00 28.38 161 PHE A O 1
ATOM 1324 N N . PRO A 1 162 ? -4.978 -5.149 28.938 1.00 27.69 162 PRO A N 1
ATOM 1325 C CA . PRO A 1 162 ? -5.364 -6.487 29.368 1.00 27.69 162 PRO A CA 1
ATOM 1326 C C . PRO A 1 162 ? -6.868 -6.702 29.146 1.00 27.69 162 PRO A C 1
ATOM 1328 O O . PRO A 1 162 ? -7.679 -5.883 29.572 1.00 27.69 162 PRO A O 1
ATOM 1331 N N . LEU A 1 163 ? -7.233 -7.814 28.509 1.00 28.53 163 LEU A N 1
ATOM 1332 C CA . LEU A 1 163 ? -8.584 -8.372 28.573 1.00 28.53 163 LEU A CA 1
ATOM 1333 C C . LEU A 1 163 ? -8.651 -9.253 29.826 1.00 28.53 163 LEU A C 1
ATOM 1335 O O . LEU A 1 163 ? -7.899 -10.220 29.934 1.00 28.53 163 LEU A O 1
ATOM 1339 N N . TYR A 1 164 ? -9.511 -8.883 30.772 1.00 27.30 164 TYR A N 1
ATOM 1340 C CA . TYR A 1 164 ? -9.923 -9.736 31.883 1.00 27.30 164 TYR A CA 1
ATOM 1341 C C . TYR A 1 164 ? -11.245 -10.410 31.514 1.00 27.30 164 TYR A C 1
ATOM 1343 O O . TYR A 1 164 ? -12.205 -9.716 31.184 1.00 27.30 164 TYR A O 1
ATOM 1351 N N . HIS A 1 165 ? -11.284 -11.732 31.630 1.00 30.42 165 HIS A N 1
ATOM 1352 C CA . HIS A 1 165 ? -12.274 -12.438 32.436 1.00 30.42 165 HIS A CA 1
ATOM 1353 C C . HIS A 1 165 ? -11.557 -13.578 33.157 1.00 30.42 165 HIS A C 1
ATOM 1355 O O . HIS A 1 165 ? -10.672 -14.196 32.521 1.00 30.42 165 HIS A O 1
#